Protein AF-A0A1J6JLK5-F1 (afdb_monomer)

Mean predicted aligned error: 9.76 Å

pLDDT: mean 77.15, std 13.41, range [39.16, 93.5]

Secondary structure (DSSP, 8-state):
--SSHHHHHHHHHHHTSHHHHHHHHHHHHHHHHHTT---TTSPPEEEEEEEEETTTTEEEEEEEEES-TTTTGGGSGGGG-EE-GGG-GGGGGG--SS-----EEHHHHHHHHHTHHHHHHHHHHHHHT--

Sequence (131 aa):
SRYNTGVELGNVLVGSDLLNHSWDAISKLQKDTLLVDQNQSLPFSAKYQVYDYPPTKGSIIAFVCSPNCAVNHLQEEEFRELVSSDAITSFDFLCTKSNSSVSLHKAAFTLFASLENELSLLKHQVHCLKL

Structure (mmCIF, N/CA/C/O backbone):
data_AF-A0A1J6JLK5-F1
#
_entry.id   AF-A0A1J6JLK5-F1
#
loop_
_atom_site.group_PDB
_atom_site.id
_atom_site.type_symbol
_atom_site.label_atom_id
_atom_site.label_alt_id
_atom_site.label_comp_id
_atom_site.label_asym_id
_atom_site.label_entity_id
_atom_site.label_seq_id
_atom_site.pdbx_PDB_ins_code
_atom_site.Cartn_x
_atom_site.Cartn_y
_atom_site.Cartn_z
_atom_site.occupancy
_atom_site.B_iso_or_equiv
_atom_site.auth_seq_id
_atom_site.auth_comp_id
_atom_site.auth_asym_id
_atom_site.auth_atom_id
_atom_site.pdbx_PDB_model_num
ATOM 1 N N . SER A 1 1 ? 32.480 7.418 6.916 1.00 50.62 1 SER A N 1
ATOM 2 C CA . SER A 1 1 ? 32.042 7.761 5.551 1.00 50.62 1 SER A CA 1
ATOM 3 C C . SER A 1 1 ? 30.576 7.363 5.401 1.00 50.62 1 SER A C 1
ATOM 5 O O . SER A 1 1 ? 30.303 6.174 5.416 1.00 50.62 1 SER A O 1
ATOM 7 N N . ARG A 1 2 ? 29.626 8.314 5.390 1.00 54.38 2 ARG A N 1
ATOM 8 C CA . ARG A 1 2 ? 28.172 8.062 5.199 1.00 54.38 2 ARG A CA 1
ATOM 9 C C . ARG A 1 2 ? 27.628 8.672 3.892 1.00 54.38 2 ARG A C 1
ATOM 11 O O . ARG A 1 2 ? 26.431 8.635 3.651 1.00 54.38 2 ARG A O 1
ATOM 18 N N . TYR A 1 3 ? 28.505 9.259 3.074 1.00 52.69 3 TYR A N 1
ATOM 19 C CA . TYR A 1 3 ? 28.114 10.094 1.934 1.00 52.69 3 TYR A CA 1
ATOM 20 C C . TYR A 1 3 ? 28.048 9.342 0.591 1.00 52.69 3 TYR A C 1
ATOM 22 O O . TYR A 1 3 ? 27.360 9.811 -0.305 1.00 52.69 3 TYR A O 1
ATOM 30 N N . ASN A 1 4 ? 28.666 8.158 0.456 1.00 60.19 4 ASN A N 1
ATOM 31 C CA . ASN A 1 4 ? 28.596 7.366 -0.788 1.00 60.19 4 ASN A CA 1
ATOM 32 C C . ASN A 1 4 ? 27.406 6.399 -0.851 1.00 60.19 4 ASN A C 1
ATOM 34 O O . ASN A 1 4 ? 26.888 6.132 -1.930 1.00 60.19 4 ASN A O 1
ATOM 38 N N . THR A 1 5 ? 26.913 5.928 0.295 1.00 72.50 5 THR A N 1
ATOM 39 C CA . THR A 1 5 ? 25.861 4.901 0.334 1.00 72.50 5 THR A CA 1
ATOM 40 C C . THR A 1 5 ? 24.519 5.412 -0.188 1.00 72.50 5 THR A C 1
ATOM 42 O O . THR A 1 5 ? 23.755 4.647 -0.760 1.00 72.50 5 THR A O 1
ATOM 45 N N . GLY A 1 6 ? 24.217 6.706 -0.020 1.00 76.00 6 GLY A N 1
ATOM 46 C CA . GLY A 1 6 ? 22.969 7.298 -0.515 1.00 76.00 6 GLY A CA 1
ATOM 47 C C . GLY A 1 6 ? 22.906 7.378 -2.043 1.00 76.00 6 GLY A C 1
ATOM 48 O O . GLY A 1 6 ? 21.879 7.052 -2.629 1.00 76.00 6 GLY A O 1
ATOM 49 N N . VAL A 1 7 ? 24.014 7.757 -2.688 1.00 77.69 7 VAL A N 1
ATOM 50 C CA . VAL A 1 7 ? 24.113 7.831 -4.156 1.00 77.69 7 VAL A CA 1
ATOM 51 C C . VAL A 1 7 ? 24.095 6.431 -4.767 1.00 77.69 7 VAL A C 1
ATOM 53 O O . VAL A 1 7 ? 23.388 6.194 -5.740 1.00 77.69 7 VAL A O 1
ATOM 56 N N . GLU A 1 8 ? 24.813 5.484 -4.163 1.00 77.25 8 GLU A N 1
ATOM 57 C CA . GLU A 1 8 ? 24.815 4.082 -4.592 1.00 77.25 8 GLU A CA 1
ATOM 58 C C . GLU A 1 8 ? 23.413 3.455 -4.487 1.00 77.25 8 GLU A C 1
ATOM 60 O O . GLU A 1 8 ? 22.933 2.873 -5.458 1.00 77.25 8 GLU A O 1
ATOM 65 N N . LEU A 1 9 ? 22.707 3.643 -3.364 1.00 78.81 9 LEU A N 1
ATOM 66 C CA . LEU A 1 9 ? 21.325 3.168 -3.195 1.00 78.81 9 LEU A CA 1
ATOM 67 C C . LEU A 1 9 ? 20.344 3.863 -4.150 1.00 78.81 9 LEU A C 1
ATOM 69 O O . LEU A 1 9 ? 19.463 3.207 -4.707 1.00 78.81 9 LEU A O 1
ATOM 73 N N . GLY A 1 10 ? 20.506 5.169 -4.375 1.00 75.31 10 GLY A N 1
ATOM 74 C CA . GLY A 1 10 ? 19.701 5.921 -5.338 1.00 75.31 10 GLY A CA 1
ATOM 75 C C . GLY A 1 10 ? 19.862 5.386 -6.761 1.00 75.31 10 GLY A C 1
ATOM 76 O O . GLY A 1 10 ? 18.870 5.140 -7.445 1.00 75.31 10 GLY A O 1
ATOM 77 N N . ASN A 1 11 ? 21.100 5.114 -7.177 1.00 76.56 11 ASN A N 1
ATOM 78 C CA . ASN A 1 11 ? 21.396 4.547 -8.492 1.00 76.56 11 ASN A CA 1
ATOM 79 C C . ASN A 1 11 ? 20.820 3.134 -8.662 1.00 76.56 11 ASN A C 1
ATOM 81 O O . ASN A 1 11 ? 20.335 2.806 -9.741 1.00 76.56 11 ASN A O 1
ATOM 85 N N . VAL A 1 12 ? 20.815 2.313 -7.605 1.00 76.38 12 VAL A N 1
ATOM 86 C CA . VAL A 1 12 ? 20.172 0.987 -7.625 1.00 76.38 12 VAL A CA 1
ATOM 87 C C . VAL A 1 12 ? 18.656 1.107 -7.800 1.00 76.38 12 VAL A C 1
ATOM 89 O O . VAL A 1 12 ? 18.076 0.387 -8.611 1.00 76.38 12 VAL A O 1
ATOM 92 N N . LEU A 1 13 ? 18.006 2.031 -7.086 1.00 74.88 13 LEU A N 1
ATOM 93 C CA . LEU A 1 13 ? 16.560 2.250 -7.196 1.00 74.88 13 LEU A CA 1
ATOM 94 C C . LEU A 1 13 ? 16.162 2.742 -8.592 1.00 74.88 13 LEU A C 1
ATOM 96 O O . LEU A 1 13 ? 15.237 2.188 -9.187 1.00 74.88 13 LEU A O 1
ATOM 100 N N . VAL A 1 14 ? 16.890 3.722 -9.136 1.00 74.69 14 VAL A N 1
ATOM 101 C CA . VAL A 1 14 ? 16.656 4.253 -10.489 1.00 74.69 14 VAL A CA 1
ATOM 102 C C . VAL A 1 14 ? 16.937 3.192 -11.555 1.00 74.69 14 VAL A C 1
ATOM 104 O O . VAL A 1 14 ? 16.140 3.027 -12.471 1.00 74.69 14 VAL A O 1
ATOM 107 N N . GLY A 1 15 ? 18.017 2.421 -11.410 1.00 71.00 15 GLY A N 1
ATOM 108 C CA . GLY A 1 15 ? 18.386 1.361 -12.352 1.00 71.00 15 GLY A CA 1
ATOM 109 C C . GLY A 1 15 ? 17.497 0.113 -12.305 1.00 71.00 15 GLY A C 1
ATOM 110 O O . GLY A 1 15 ? 17.641 -0.764 -13.151 1.00 71.00 15 GLY A O 1
ATOM 111 N N . SER A 1 16 ? 16.593 0.003 -11.325 1.00 73.19 16 SER A N 1
ATOM 112 C CA . SER A 1 16 ? 15.703 -1.155 -11.173 1.00 73.19 16 SER A CA 1
ATOM 113 C C . SER A 1 16 ? 14.383 -1.044 -11.939 1.00 73.19 16 SER A C 1
ATOM 115 O O . SER A 1 16 ? 13.641 -2.021 -11.960 1.00 73.19 16 SER A O 1
ATOM 117 N N . ASP A 1 17 ? 14.074 0.123 -12.515 1.00 83.31 17 ASP A N 1
ATOM 118 C CA . ASP A 1 17 ? 12.769 0.510 -13.079 1.00 83.31 17 ASP A CA 1
ATOM 119 C C . ASP A 1 17 ? 11.576 0.439 -12.107 1.00 83.31 17 ASP A C 1
ATOM 121 O O . ASP A 1 17 ? 10.449 0.761 -12.493 1.00 83.31 17 ASP A O 1
ATOM 125 N N . LEU A 1 18 ? 11.788 0.076 -10.836 1.00 85.94 18 LEU A N 1
ATOM 126 C CA . LEU A 1 18 ? 10.718 -0.072 -9.847 1.00 85.94 18 LEU A CA 1
ATOM 127 C C . LEU A 1 18 ? 9.943 1.233 -9.649 1.00 85.94 18 LEU A C 1
ATOM 129 O O . LEU A 1 18 ? 8.718 1.207 -9.543 1.00 85.94 18 LEU A O 1
ATOM 133 N N . LEU A 1 19 ? 10.644 2.370 -9.628 1.00 88.25 19 LEU A N 1
ATOM 134 C CA . LEU A 1 19 ? 10.023 3.688 -9.486 1.00 88.25 19 LEU A CA 1
ATOM 135 C C . LEU A 1 19 ? 9.100 4.006 -10.666 1.00 88.25 19 LEU A C 1
ATOM 137 O O . LEU A 1 19 ? 7.974 4.441 -10.442 1.00 88.25 19 LEU A O 1
ATOM 141 N N . ASN A 1 20 ? 9.543 3.722 -11.895 1.00 88.88 20 ASN A N 1
ATOM 142 C CA . ASN A 1 20 ? 8.753 3.946 -13.108 1.00 88.88 20 ASN A CA 1
ATOM 143 C C . ASN A 1 20 ? 7.480 3.091 -13.093 1.00 88.88 20 ASN A C 1
ATOM 145 O O . ASN A 1 20 ? 6.382 3.622 -13.210 1.00 88.88 20 ASN A O 1
ATOM 149 N N . HIS A 1 21 ? 7.608 1.787 -12.826 1.00 90.06 21 HIS A N 1
ATOM 150 C CA . HIS A 1 21 ? 6.454 0.884 -12.768 1.00 90.06 21 HIS A CA 1
ATOM 151 C C . HIS A 1 21 ? 5.492 1.237 -11.626 1.00 90.06 21 HIS A C 1
ATOM 153 O O . HIS A 1 21 ? 4.275 1.160 -11.792 1.00 90.06 21 HIS A O 1
ATOM 159 N N . SER A 1 22 ? 6.023 1.643 -10.467 1.00 91.19 22 SER A N 1
ATOM 160 C CA . SER A 1 22 ? 5.199 2.073 -9.330 1.00 91.19 22 SER A CA 1
ATOM 161 C C . SER A 1 22 ? 4.418 3.338 -9.674 1.00 91.19 22 SER A C 1
ATOM 163 O O . SER A 1 22 ? 3.225 3.428 -9.389 1.00 91.19 22 SER A O 1
ATOM 165 N N . TRP A 1 23 ? 5.072 4.300 -10.327 1.00 91.75 23 TRP A N 1
ATOM 166 C CA . TRP A 1 23 ? 4.435 5.542 -10.748 1.00 91.75 23 TRP A CA 1
ATOM 167 C C . TRP A 1 23 ? 3.386 5.324 -11.842 1.00 91.75 23 TRP A C 1
ATOM 169 O O . TRP A 1 23 ? 2.312 5.924 -11.782 1.00 91.75 23 TRP A O 1
ATOM 179 N N . ASP A 1 24 ? 3.645 4.431 -12.797 1.00 92.69 24 ASP A N 1
ATOM 180 C CA . ASP A 1 24 ? 2.684 4.057 -13.836 1.00 92.69 24 ASP A CA 1
ATOM 181 C C . ASP A 1 24 ? 1.436 3.389 -13.241 1.00 92.69 24 ASP A C 1
ATOM 183 O O . ASP A 1 24 ? 0.312 3.740 -13.610 1.00 92.69 24 ASP A O 1
ATOM 187 N N . ALA A 1 25 ? 1.614 2.481 -12.273 1.00 93.50 25 ALA A N 1
ATOM 188 C CA . ALA A 1 25 ? 0.519 1.830 -11.553 1.00 93.50 25 ALA A CA 1
ATOM 189 C C . ALA A 1 25 ? -0.358 2.842 -10.794 1.00 93.50 25 ALA A C 1
ATOM 191 O O . ALA A 1 25 ? -1.587 2.811 -10.910 1.00 93.50 25 ALA A O 1
ATOM 192 N N . ILE A 1 26 ? 0.265 3.781 -10.070 1.00 92.12 26 ILE A N 1
ATOM 193 C CA . ILE A 1 26 ? -0.439 4.875 -9.381 1.00 92.12 26 ILE A CA 1
ATOM 194 C C . ILE A 1 26 ? -1.178 5.752 -10.396 1.00 92.12 26 ILE A C 1
ATOM 196 O O . ILE A 1 26 ? -2.369 6.007 -10.236 1.00 92.12 26 ILE A O 1
ATOM 200 N N . SER A 1 27 ? -0.499 6.172 -11.466 1.00 90.88 27 SER A N 1
ATOM 201 C CA . SER A 1 27 ? -1.058 7.058 -12.494 1.00 90.88 27 SER A CA 1
ATOM 202 C C . SER A 1 27 ? -2.258 6.435 -13.204 1.00 90.88 27 SER A C 1
ATOM 204 O O . SER A 1 27 ? -3.224 7.132 -13.520 1.00 90.88 27 SER A O 1
ATOM 206 N N . LYS A 1 28 ? -2.215 5.124 -13.462 1.00 91.88 28 LYS A N 1
ATOM 207 C CA . LYS A 1 28 ? -3.324 4.375 -14.056 1.00 91.88 28 LYS A CA 1
ATOM 208 C C . LYS A 1 28 ? -4.517 4.301 -13.102 1.00 91.88 28 LYS A C 1
ATOM 210 O O . LYS A 1 28 ? -5.602 4.741 -13.474 1.00 91.88 28 LYS A O 1
ATOM 215 N N . LEU A 1 29 ? -4.296 3.863 -11.859 1.00 90.81 29 LEU A N 1
ATOM 216 C CA . LEU A 1 29 ? -5.349 3.787 -10.840 1.00 90.81 29 LEU A CA 1
ATOM 217 C C . LEU A 1 29 ? -5.981 5.160 -10.559 1.00 90.81 29 LEU A C 1
ATOM 219 O O . LEU A 1 29 ? -7.190 5.274 -10.351 1.00 90.81 29 LEU A O 1
ATOM 223 N N . GLN A 1 30 ? -5.170 6.219 -10.576 1.00 87.25 30 GLN A N 1
ATOM 224 C CA . GLN A 1 30 ? -5.636 7.580 -10.354 1.00 87.25 30 GLN A CA 1
ATOM 225 C C . GLN A 1 30 ? -6.528 8.067 -11.495 1.00 87.25 30 GLN A C 1
ATOM 227 O O . GLN A 1 30 ? -7.577 8.642 -11.221 1.00 87.25 30 GLN A O 1
ATOM 232 N N . LYS A 1 31 ? -6.165 7.816 -12.760 1.00 85.06 31 LYS A N 1
ATOM 233 C CA . LYS A 1 31 ? -7.023 8.146 -13.911 1.00 85.06 31 LYS A CA 1
ATOM 234 C C . LYS A 1 31 ? -8.371 7.436 -13.812 1.00 85.06 31 LYS A C 1
ATOM 236 O O . LYS A 1 31 ? -9.400 8.092 -13.929 1.00 85.06 31 LYS A O 1
ATOM 241 N N . ASP A 1 32 ? -8.365 6.142 -13.509 1.00 79.94 32 ASP A N 1
ATOM 242 C CA . ASP A 1 32 ? -9.593 5.349 -13.379 1.00 79.94 32 ASP A CA 1
ATOM 243 C C . ASP A 1 32 ? -10.479 5.841 -12.220 1.00 79.94 32 ASP A C 1
ATOM 245 O O . ASP A 1 32 ? -11.705 5.838 -12.313 1.00 79.94 32 ASP A O 1
ATOM 249 N N . THR A 1 33 ? -9.866 6.329 -11.138 1.00 74.62 33 THR A N 1
ATOM 250 C CA . THR A 1 33 ? -10.580 6.871 -9.972 1.00 74.62 33 THR A CA 1
ATOM 251 C C . THR A 1 33 ? -11.134 8.278 -10.230 1.00 74.62 33 THR A C 1
ATOM 253 O O . THR A 1 33 ? -12.289 8.548 -9.906 1.00 74.62 33 THR A O 1
ATOM 256 N N . LEU A 1 34 ? -10.355 9.161 -10.867 1.00 67.31 34 LEU A N 1
ATOM 257 C CA . LEU A 1 34 ? -10.752 10.543 -11.172 1.00 67.31 34 LEU A CA 1
ATOM 258 C C . LEU A 1 34 ? -11.831 10.642 -12.259 1.00 67.31 34 LEU A C 1
ATOM 260 O O . LEU A 1 34 ? -12.594 11.604 -12.268 1.00 67.31 34 LEU A O 1
ATOM 264 N N . LEU A 1 35 ? -11.92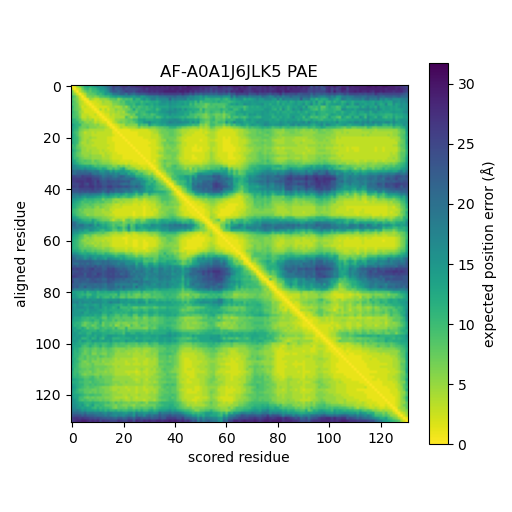8 9.659 -13.160 1.00 59.81 35 LEU A N 1
ATOM 265 C CA . LEU A 1 35 ? -13.016 9.594 -14.143 1.00 59.81 35 LEU A CA 1
ATOM 266 C C . LEU A 1 35 ? -14.391 9.351 -13.492 1.00 59.81 35 LEU A C 1
ATOM 268 O O . LEU A 1 35 ? -15.410 9.678 -14.099 1.00 59.81 35 LEU A O 1
ATOM 272 N N . VAL A 1 36 ? -14.423 8.807 -12.271 1.00 55.62 36 VAL A N 1
ATOM 273 C CA . VAL A 1 36 ? -15.651 8.468 -11.533 1.00 55.62 36 VAL A CA 1
ATOM 274 C C . VAL A 1 36 ? -16.052 9.573 -10.540 1.00 55.62 36 VAL A C 1
ATOM 276 O O . VAL A 1 36 ? -17.242 9.832 -10.373 1.00 55.62 36 VAL A O 1
ATOM 279 N N . ASP A 1 37 ? -15.085 10.282 -9.945 1.00 55.12 37 ASP A N 1
ATOM 280 C CA . ASP A 1 37 ? -15.310 11.262 -8.866 1.00 55.12 37 ASP A CA 1
ATOM 281 C C . ASP A 1 37 ? -15.281 12.730 -9.334 1.00 55.12 37 ASP A C 1
ATOM 283 O O . ASP A 1 37 ? -14.470 13.541 -8.888 1.00 55.12 37 ASP A O 1
ATOM 287 N N . GLN A 1 38 ? -16.221 13.125 -10.199 1.00 53.50 38 GLN A N 1
ATOM 288 C CA . GLN A 1 38 ? -16.453 14.554 -10.492 1.00 53.50 38 GLN A CA 1
ATOM 289 C C . GLN A 1 38 ? -17.224 15.292 -9.377 1.00 53.50 38 GLN A C 1
ATOM 291 O O . GLN A 1 38 ? -17.420 16.503 -9.457 1.00 53.50 38 GLN A O 1
ATOM 296 N N . ASN A 1 39 ? -17.641 14.591 -8.317 1.00 53.12 39 ASN A N 1
ATOM 297 C CA . ASN A 1 39 ? -18.412 15.162 -7.216 1.00 53.12 39 ASN A CA 1
ATOM 298 C C . ASN A 1 39 ? -17.536 15.337 -5.967 1.00 53.12 39 ASN A C 1
ATOM 300 O O . ASN A 1 39 ? -17.317 14.394 -5.215 1.00 53.12 39 ASN A O 1
ATOM 304 N N . GLN A 1 40 ? -17.111 16.576 -5.696 1.00 54.50 40 GLN A N 1
ATOM 305 C CA . GLN A 1 40 ? -16.342 16.978 -4.499 1.00 54.50 40 GLN A CA 1
ATOM 306 C C . GLN A 1 40 ? -17.080 16.768 -3.157 1.00 54.50 40 GLN A C 1
ATOM 308 O O . GLN A 1 40 ? -16.529 17.064 -2.105 1.00 54.50 40 GLN A O 1
ATOM 313 N N . SER A 1 41 ? -18.321 16.271 -3.181 1.00 55.09 41 SER A N 1
ATOM 314 C CA . SER A 1 41 ? -19.154 16.019 -1.996 1.00 55.09 41 SER A CA 1
ATOM 315 C C . SER A 1 41 ? -19.086 14.569 -1.492 1.00 55.09 41 SER A C 1
ATOM 317 O O . SER A 1 41 ? -19.814 14.218 -0.562 1.00 55.09 41 SER A O 1
ATOM 319 N N . LEU A 1 42 ? -18.293 13.703 -2.128 1.00 59.38 42 LEU A N 1
ATOM 320 C CA . LEU A 1 42 ? -18.187 12.303 -1.723 1.00 59.38 42 LEU A CA 1
ATOM 321 C C . LEU A 1 42 ? -17.288 12.142 -0.486 1.00 59.38 42 LEU A C 1
ATOM 323 O O . LEU A 1 42 ? -16.309 12.877 -0.336 1.00 59.38 42 LEU A O 1
ATOM 327 N N . PRO A 1 43 ? -17.615 11.190 0.408 1.00 65.69 43 PRO A N 1
ATOM 328 C CA . PRO A 1 43 ? -16.805 10.914 1.584 1.00 65.69 43 PRO A CA 1
ATOM 329 C C . PRO A 1 43 ? -15.413 10.416 1.185 1.00 65.69 43 PRO A C 1
ATOM 331 O O . PRO A 1 43 ? -15.233 9.771 0.150 1.00 65.69 43 PRO A O 1
ATOM 334 N N . PHE A 1 44 ? -14.439 10.695 2.049 1.00 73.62 44 PHE A N 1
ATOM 335 C CA . PHE A 1 44 ? -13.059 10.271 1.864 1.00 73.62 44 PHE A CA 1
ATOM 336 C C . PHE A 1 44 ? -12.979 8.746 1.706 1.00 73.62 44 PHE A C 1
ATOM 338 O O . PHE A 1 44 ? -13.459 7.993 2.554 1.00 73.62 44 PHE A O 1
ATOM 345 N N . SER A 1 45 ? -12.394 8.288 0.605 1.00 78.44 45 SER A N 1
ATOM 346 C CA . SER A 1 45 ? -12.305 6.875 0.248 1.00 78.44 45 SER A CA 1
ATOM 347 C C . SER A 1 45 ? -10.931 6.539 -0.314 1.00 78.44 45 SER A C 1
ATOM 349 O O . SER A 1 45 ? -10.189 7.412 -0.767 1.00 78.44 45 SER A O 1
ATOM 351 N N . ALA A 1 46 ? -10.580 5.259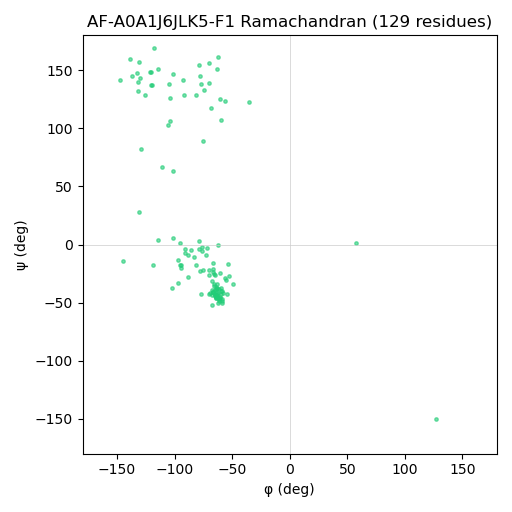 -0.278 1.00 84.19 46 ALA A N 1
ATOM 352 C CA . ALA A 1 46 ? -9.367 4.750 -0.889 1.00 84.19 46 ALA A CA 1
ATOM 353 C C . ALA A 1 46 ? -9.701 3.543 -1.762 1.00 84.19 46 ALA A C 1
ATOM 355 O O . ALA A 1 46 ? -10.572 2.739 -1.438 1.00 84.19 46 ALA A O 1
ATOM 356 N N . LYS A 1 47 ? -9.002 3.437 -2.888 1.00 88.25 47 LYS A N 1
ATOM 357 C CA . LYS A 1 47 ? -9.037 2.289 -3.789 1.00 88.25 47 LYS A CA 1
ATOM 358 C C . LYS A 1 47 ? -7.638 1.725 -3.902 1.00 88.25 47 LYS A C 1
ATOM 360 O O . LYS A 1 47 ? -6.659 2.473 -3.853 1.00 88.25 47 LYS A O 1
ATOM 365 N N . TYR A 1 48 ? -7.551 0.419 -4.101 1.00 91.38 48 TYR A N 1
ATOM 366 C CA . TYR A 1 48 ? -6.293 -0.235 -4.408 1.00 91.38 48 TYR A CA 1
ATOM 367 C C . TYR A 1 48 ? -6.430 -1.148 -5.614 1.00 91.38 48 TYR A C 1
ATOM 369 O O . TYR A 1 48 ? -7.520 -1.611 -5.950 1.00 91.38 48 TYR A O 1
ATOM 377 N N . GLN A 1 49 ? -5.302 -1.408 -6.263 1.00 92.38 49 GLN A N 1
ATOM 378 C CA . GLN A 1 49 ? -5.220 -2.379 -7.340 1.00 92.38 49 GLN A CA 1
ATOM 379 C C . GLN A 1 49 ? -3.851 -3.052 -7.345 1.00 92.38 49 GLN A C 1
ATOM 381 O O . GLN A 1 49 ? -2.825 -2.417 -7.093 1.00 92.38 49 GLN A O 1
ATOM 386 N N . VAL A 1 50 ? -3.859 -4.352 -7.639 1.00 91.31 50 VAL A N 1
ATOM 387 C CA . VAL A 1 50 ? -2.655 -5.163 -7.807 1.00 91.31 50 VAL A CA 1
ATOM 388 C C . VAL A 1 50 ? -2.266 -5.159 -9.282 1.00 91.31 50 VAL A C 1
ATOM 390 O O . VAL A 1 50 ? -3.092 -5.427 -10.154 1.00 91.31 50 VAL A O 1
ATOM 393 N N . TYR A 1 51 ? -1.008 -4.840 -9.546 1.00 89.94 51 TYR A N 1
ATOM 394 C CA . TYR A 1 51 ? -0.394 -4.817 -10.862 1.00 89.94 51 TYR A CA 1
ATOM 395 C C . TYR A 1 51 ? 0.762 -5.801 -10.884 1.00 89.94 51 TYR A C 1
ATOM 397 O O . TYR A 1 51 ? 1.577 -5.830 -9.959 1.00 89.94 51 TYR A O 1
ATOM 405 N N . ASP A 1 52 ? 0.875 -6.566 -11.960 1.00 85.56 52 ASP A N 1
ATOM 406 C CA . ASP A 1 52 ? 2.058 -7.384 -12.178 1.00 85.56 52 ASP A CA 1
ATOM 407 C C . ASP A 1 52 ? 3.252 -6.459 -12.452 1.00 85.56 52 ASP A C 1
ATOM 409 O O . ASP A 1 52 ? 3.274 -5.694 -13.418 1.00 85.56 52 ASP A O 1
ATOM 413 N N . TYR A 1 53 ? 4.250 -6.508 -11.573 1.00 80.38 53 TYR A N 1
ATOM 414 C CA . TYR A 1 53 ? 5.610 -6.076 -11.893 1.00 80.38 53 TYR A CA 1
ATOM 415 C C . TYR A 1 53 ? 6.241 -7.232 -12.693 1.00 80.38 53 TYR A C 1
ATOM 417 O O . TYR A 1 53 ? 5.726 -8.340 -12.536 1.00 80.38 53 TYR A O 1
ATOM 425 N N . PRO A 1 54 ? 7.254 -7.044 -13.581 1.00 77.44 54 PRO A N 1
ATOM 426 C CA . PRO A 1 54 ? 7.693 -8.072 -14.535 1.00 77.44 54 PRO A CA 1
ATOM 427 C C . PRO A 1 54 ? 7.580 -9.467 -13.920 1.00 77.44 54 PRO A C 1
ATOM 429 O O . PRO A 1 54 ? 8.144 -9.615 -12.841 1.00 77.44 54 PRO A O 1
ATOM 432 N N . PRO A 1 55 ? 6.831 -10.434 -14.497 1.00 61.84 55 PRO A N 1
ATOM 433 C CA . PRO A 1 55 ? 6.229 -11.555 -13.745 1.00 61.84 55 PRO A CA 1
ATOM 434 C C . PRO A 1 55 ? 7.191 -12.388 -12.883 1.00 61.84 55 PRO A C 1
ATOM 436 O O . PRO A 1 55 ? 6.783 -13.129 -11.999 1.00 61.84 55 PRO A O 1
ATOM 439 N N . THR A 1 56 ? 8.488 -12.260 -13.143 1.00 64.75 56 THR A N 1
ATOM 440 C CA . THR A 1 56 ? 9.608 -12.866 -12.425 1.00 64.75 56 THR A CA 1
ATOM 441 C C . THR A 1 56 ? 10.102 -12.074 -11.204 1.00 64.75 56 THR A C 1
ATOM 443 O O . THR A 1 56 ? 11.005 -12.536 -10.512 1.00 64.75 56 THR A O 1
ATOM 446 N N . LYS A 1 57 ? 9.569 -10.875 -10.945 1.00 75.62 57 LYS A N 1
ATOM 447 C CA . LYS A 1 57 ? 10.030 -9.914 -9.929 1.00 75.62 57 LYS A CA 1
ATOM 448 C C . LYS A 1 57 ? 8.981 -9.588 -8.857 1.00 75.62 57 LYS A C 1
ATOM 450 O O . LYS A 1 57 ? 9.370 -9.074 -7.811 1.00 75.62 57 LYS A O 1
ATOM 455 N N . GLY A 1 58 ? 7.693 -9.866 -9.086 1.00 84.50 58 GLY A N 1
ATOM 456 C CA . GLY A 1 58 ? 6.630 -9.739 -8.078 1.00 84.50 58 GLY A CA 1
ATOM 457 C C . GLY A 1 58 ? 5.437 -8.888 -8.522 1.00 84.50 58 GLY A C 1
ATOM 458 O O . GLY A 1 58 ? 5.127 -8.807 -9.706 1.00 84.50 58 GLY A O 1
ATOM 459 N N . SER A 1 59 ? 4.773 -8.234 -7.569 1.00 89.00 59 SER A N 1
ATOM 460 C CA . SER A 1 59 ? 3.574 -7.422 -7.819 1.00 89.00 59 SER A CA 1
ATOM 461 C C . SER A 1 59 ? 3.671 -6.062 -7.127 1.00 89.00 59 SER A C 1
ATOM 463 O O . SER A 1 59 ? 4.252 -5.943 -6.048 1.00 89.00 59 SER A O 1
ATOM 465 N N . ILE A 1 60 ? 3.073 -5.039 -7.734 1.00 91.38 60 ILE A N 1
ATOM 466 C CA . ILE A 1 60 ? 2.896 -3.698 -7.169 1.00 91.38 60 ILE A CA 1
ATOM 467 C C . ILE A 1 60 ? 1.444 -3.554 -6.718 1.00 91.38 60 ILE A C 1
ATOM 469 O O . ILE A 1 60 ? 0.524 -3.743 -7.506 1.00 91.38 60 ILE A O 1
ATOM 473 N N . ILE A 1 61 ? 1.232 -3.178 -5.460 1.00 93.31 61 ILE A N 1
ATOM 474 C CA . ILE A 1 61 ? -0.091 -2.834 -4.934 1.00 93.31 61 ILE A CA 1
ATOM 475 C C . ILE A 1 61 ? -0.148 -1.311 -4.832 1.00 93.31 61 ILE A C 1
ATOM 477 O O . ILE A 1 61 ? 0.501 -0.723 -3.968 1.00 93.31 61 ILE A O 1
ATOM 481 N N . ALA A 1 62 ? -0.886 -0.671 -5.736 1.00 93.38 62 ALA A N 1
ATOM 482 C CA . ALA A 1 62 ? -1.054 0.778 -5.737 1.00 93.38 62 ALA A CA 1
ATOM 483 C C . ALA A 1 62 ? -2.308 1.165 -4.952 1.00 93.38 62 ALA A C 1
ATOM 485 O O . ALA A 1 62 ? -3.333 0.499 -5.075 1.00 93.38 62 ALA A O 1
ATOM 486 N N . PHE A 1 63 ? -2.228 2.261 -4.198 1.00 91.19 63 PHE A N 1
ATOM 487 C CA . PHE A 1 63 ? -3.342 2.857 -3.463 1.00 91.19 63 PHE A CA 1
ATOM 488 C C . PHE A 1 63 ? -3.568 4.288 -3.951 1.00 91.19 63 PHE A C 1
ATOM 490 O O . PHE A 1 63 ? -2.608 5.037 -4.135 1.00 91.19 63 PHE A O 1
ATOM 497 N N 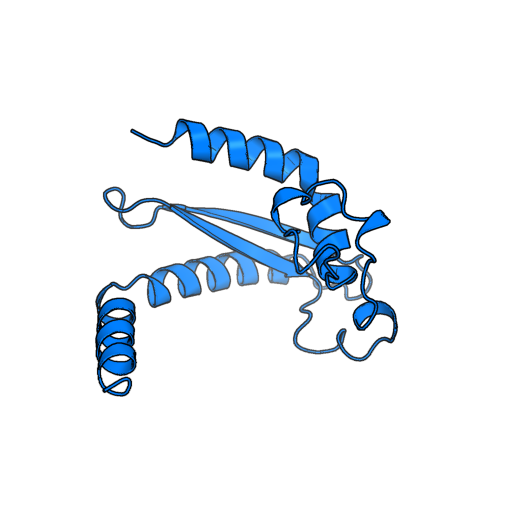. VAL A 1 64 ? -4.828 4.677 -4.137 1.00 88.50 64 VAL A N 1
ATOM 498 C CA . VAL A 1 64 ? -5.234 6.052 -4.458 1.00 88.50 64 VAL A CA 1
ATOM 499 C C . VAL A 1 64 ? -6.382 6.451 -3.543 1.00 88.50 64 VAL A C 1
ATOM 501 O O . VAL A 1 64 ? -7.353 5.709 -3.404 1.00 88.50 64 VAL A O 1
ATOM 504 N N . CYS A 1 65 ? -6.276 7.636 -2.948 1.00 82.12 65 CYS A N 1
ATOM 505 C CA . CYS A 1 65 ? -7.321 8.222 -2.115 1.00 82.12 65 CYS A CA 1
ATOM 506 C C . CYS A 1 65 ? -8.106 9.285 -2.894 1.00 82.12 65 CYS A C 1
ATOM 508 O O . CYS A 1 65 ? -7.540 9.997 -3.728 1.00 82.12 65 CYS A O 1
ATOM 510 N N . SER A 1 66 ? -9.396 9.406 -2.592 1.00 75.81 66 SER A N 1
ATOM 511 C CA . SER A 1 66 ? -10.306 10.410 -3.143 1.00 75.81 66 SER A CA 1
ATOM 512 C C . SER A 1 66 ? -11.113 11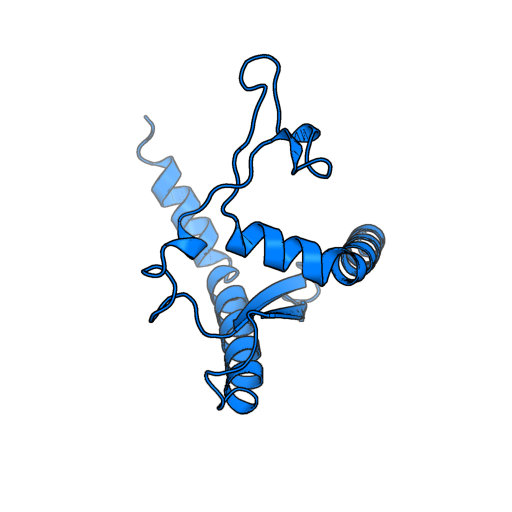.077 -2.021 1.00 75.81 66 SER A C 1
ATOM 514 O O . SER A 1 66 ? -11.550 10.369 -1.114 1.00 75.81 66 SER A O 1
ATOM 516 N N . PRO A 1 67 ? -11.353 12.400 -2.065 1.00 69.25 67 PRO A N 1
ATOM 517 C CA . PRO A 1 67 ? -10.746 13.374 -2.976 1.00 69.25 67 PRO A CA 1
ATOM 518 C C . PRO A 1 67 ? -9.223 13.489 -2.803 1.00 69.25 67 PRO A C 1
ATOM 520 O O . PRO A 1 67 ? -8.655 13.084 -1.789 1.00 69.25 67 PRO A O 1
ATOM 523 N N . ASN A 1 68 ? -8.542 14.036 -3.817 1.00 65.12 68 ASN A N 1
ATOM 524 C CA . ASN A 1 68 ? -7.085 14.173 -3.813 1.00 65.12 68 ASN A CA 1
ATOM 525 C C . ASN A 1 68 ? -6.619 15.044 -2.628 1.00 65.12 68 ASN A C 1
ATOM 527 O O . ASN A 1 68 ? -6.764 16.269 -2.634 1.00 65.12 68 ASN A O 1
ATOM 531 N N . CYS A 1 69 ? -6.016 14.402 -1.624 1.00 58.06 69 CYS A N 1
ATOM 532 C CA . CYS A 1 69 ? -5.571 15.029 -0.377 1.00 58.06 69 CYS A CA 1
ATOM 533 C C . CYS A 1 69 ? -4.526 16.126 -0.594 1.00 58.06 69 CYS A C 1
ATOM 535 O O . CYS A 1 69 ? -4.377 17.001 0.254 1.00 58.06 69 CYS A O 1
ATOM 537 N N . ALA A 1 70 ? -3.791 16.070 -1.709 1.00 57.41 70 ALA A N 1
ATOM 538 C CA . ALA A 1 70 ? -2.671 16.963 -1.977 1.00 57.41 70 ALA A CA 1
ATOM 539 C C . ALA A 1 70 ? -3.098 18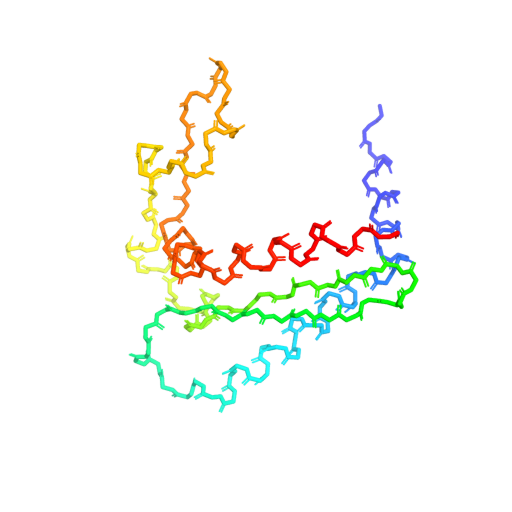.410 -2.258 1.00 57.41 70 ALA A C 1
ATOM 541 O O . ALA A 1 70 ? -2.273 19.309 -2.124 1.00 57.41 70 ALA A O 1
ATOM 542 N N . VAL A 1 71 ? -4.352 18.642 -2.673 1.00 53.09 71 VAL A N 1
ATOM 543 C CA . VAL A 1 71 ? -4.740 19.942 -3.241 1.00 53.09 71 VAL A CA 1
ATOM 544 C C . VAL A 1 71 ? -5.508 20.822 -2.253 1.00 53.09 71 VAL A C 1
ATOM 546 O O . VAL A 1 71 ? -5.239 22.015 -2.245 1.00 53.09 71 VAL A O 1
ATOM 549 N N . ASN A 1 72 ? -6.388 20.292 -1.386 1.00 48.34 72 ASN A N 1
ATOM 550 C CA . ASN A 1 72 ? -7.239 21.154 -0.537 1.00 48.34 72 ASN A CA 1
ATOM 551 C C . ASN A 1 72 ? -7.560 20.652 0.892 1.00 48.34 72 ASN A C 1
ATOM 553 O O . ASN A 1 72 ? -7.990 21.459 1.709 1.00 48.34 72 ASN A O 1
ATOM 557 N N . HIS A 1 73 ? -7.333 19.379 1.244 1.00 51.22 73 HIS A N 1
ATOM 558 C CA . HIS A 1 73 ? -7.888 18.805 2.491 1.00 51.22 73 HIS A CA 1
ATOM 559 C C . HIS A 1 73 ? -6.948 18.823 3.710 1.00 51.22 73 HIS A C 1
ATOM 561 O O . HIS A 1 73 ? -7.405 18.760 4.842 1.00 51.22 73 HIS A O 1
ATOM 567 N N . LEU A 1 74 ? -5.634 19.003 3.526 1.00 51.59 74 LEU A N 1
ATOM 568 C CA . LEU A 1 74 ? -4.669 19.087 4.643 1.00 51.59 74 LEU A CA 1
ATOM 569 C C . LEU A 1 74 ? -4.762 20.394 5.466 1.00 51.59 74 LEU A C 1
ATOM 571 O O . LEU A 1 74 ? -4.007 20.581 6.426 1.00 51.59 74 LEU A O 1
ATOM 575 N N . GLN A 1 75 ? -5.636 21.326 5.069 1.00 49.50 75 GLN A N 1
ATOM 576 C CA . GLN A 1 75 ? -5.883 22.582 5.786 1.00 49.50 75 GLN A CA 1
ATOM 577 C C . GLN A 1 75 ? -7.105 22.521 6.712 1.00 49.50 75 GLN A C 1
ATOM 579 O O . GLN A 1 75 ? -7.242 23.402 7.557 1.00 49.50 75 GLN A O 1
ATOM 584 N N . GLU A 1 76 ? -7.959 21.500 6.602 1.00 56.94 76 GLU A N 1
ATOM 585 C CA . GLU A 1 76 ? -9.045 21.289 7.560 1.00 56.94 76 GLU A CA 1
ATOM 586 C C . GLU A 1 76 ? -8.468 20.743 8.876 1.00 56.94 76 GLU A C 1
ATOM 588 O O . GLU A 1 76 ? -7.645 19.825 8.874 1.00 56.94 76 GLU A O 1
ATOM 593 N N . GLU A 1 77 ? -8.881 21.323 10.008 1.00 57.56 77 GLU A N 1
ATOM 594 C CA . GLU A 1 77 ? -8.436 20.960 11.369 1.00 57.56 77 GLU A CA 1
ATOM 595 C C . GLU A 1 77 ? -8.512 19.440 11.630 1.00 57.56 77 GLU A C 1
ATOM 597 O O . GLU A 1 77 ? -7.637 18.867 12.278 1.00 57.56 77 GLU A O 1
ATOM 602 N N . GLU A 1 78 ? -9.501 18.767 11.034 1.00 57.09 78 GLU A N 1
ATOM 603 C CA . GLU A 1 78 ? -9.737 17.323 11.149 1.00 57.09 78 GLU A CA 1
ATOM 604 C C . GLU A 1 78 ? -8.603 16.464 10.548 1.00 57.09 78 GLU A C 1
ATOM 606 O O . GLU A 1 78 ? -8.342 15.353 11.013 1.00 57.09 78 GLU A O 1
ATOM 611 N N . PHE A 1 79 ? -7.849 16.989 9.571 1.00 59.81 79 PHE A N 1
ATOM 612 C CA . PHE A 1 79 ? -6.691 16.302 8.992 1.00 59.81 79 PHE A CA 1
ATOM 613 C C . PHE A 1 79 ? -5.408 16.481 9.813 1.00 59.81 79 PHE A C 1
ATOM 615 O O . PHE A 1 79 ? -4.445 15.773 9.568 1.00 59.81 79 PHE A O 1
ATOM 622 N N . ARG A 1 80 ? -5.341 17.364 10.815 1.00 67.81 80 ARG A N 1
ATOM 623 C CA . ARG A 1 80 ? -4.145 17.461 11.685 1.00 67.81 80 ARG A CA 1
ATOM 624 C C . ARG A 1 80 ? -4.227 16.580 12.923 1.00 67.81 80 ARG A C 1
ATOM 626 O O . ARG A 1 80 ? -3.252 16.471 13.667 1.00 67.81 80 ARG A O 1
ATOM 633 N N . GLU A 1 81 ? -5.379 15.964 13.142 1.00 81.12 81 GLU A N 1
ATOM 634 C CA . GLU A 1 81 ? -5.631 15.156 14.317 1.00 81.12 81 GLU A CA 1
ATOM 635 C C . GLU A 1 81 ? -4.822 13.855 14.280 1.00 81.12 81 GLU A C 1
ATOM 637 O O . GLU A 1 81 ? -4.688 13.183 13.249 1.00 81.12 81 GLU A O 1
ATOM 642 N N . LEU A 1 82 ? -4.285 13.495 15.441 1.00 85.12 82 LEU A N 1
ATOM 643 C CA . LEU A 1 82 ? -3.587 12.241 15.654 1.00 85.12 82 LEU A CA 1
ATOM 644 C C . LEU A 1 82 ? -4.479 11.298 16.451 1.00 85.12 82 LEU A C 1
ATOM 646 O O . LEU A 1 82 ? -5.103 11.692 17.433 1.00 85.12 82 LEU A O 1
ATOM 650 N N . VAL A 1 83 ? -4.490 10.033 16.056 1.00 83.00 83 VAL A N 1
ATOM 651 C CA . VAL A 1 83 ? -5.117 8.966 16.833 1.00 83.00 83 VAL A CA 1
ATOM 652 C C . VAL A 1 83 ? -4.135 8.549 17.922 1.00 83.00 83 VAL A C 1
ATOM 654 O O . VAL A 1 83 ? -2.956 8.308 17.636 1.00 83.00 83 VAL A O 1
ATOM 657 N N . SER A 1 84 ? -4.602 8.504 19.173 1.00 79.19 84 SER A N 1
ATOM 658 C CA . SER A 1 84 ? -3.786 8.033 20.293 1.00 79.19 84 SER A CA 1
ATOM 659 C C . SER A 1 84 ? -3.555 6.527 20.197 1.00 79.19 84 SER A C 1
ATOM 661 O O . SER A 1 84 ? -4.353 5.792 19.616 1.00 79.19 84 SER A O 1
ATOM 663 N N . SER A 1 85 ? -2.473 6.061 20.818 1.00 77.06 85 SER A N 1
ATOM 664 C CA . SER A 1 85 ? -2.098 4.645 20.815 1.00 77.06 85 SER A CA 1
ATOM 665 C C . SER A 1 85 ? -3.211 3.723 21.326 1.00 77.06 85 SER A C 1
ATOM 667 O O . SER A 1 85 ? -3.312 2.596 20.857 1.00 77.06 85 SER A O 1
ATOM 669 N N . ASP A 1 86 ? -4.066 4.200 22.237 1.00 79.12 86 ASP A N 1
ATOM 670 C CA . ASP A 1 86 ? -5.154 3.410 22.833 1.00 79.12 86 ASP A CA 1
ATOM 671 C C . ASP A 1 86 ? -6.230 3.004 21.813 1.00 79.12 86 ASP A C 1
ATOM 673 O O . ASP A 1 86 ? -6.914 1.998 21.987 1.00 79.12 86 ASP A O 1
ATOM 677 N N . ALA A 1 87 ? -6.378 3.778 20.736 1.00 78.88 87 ALA A N 1
ATOM 678 C CA . ALA A 1 87 ? -7.311 3.494 19.650 1.00 78.88 87 ALA A CA 1
ATOM 679 C C . ALA A 1 87 ? -6.679 2.659 18.515 1.00 78.88 87 ALA A C 1
ATOM 681 O O . ALA A 1 87 ? -7.373 2.280 17.574 1.00 78.88 87 ALA A O 1
ATOM 682 N N . ILE A 1 88 ? -5.375 2.361 18.593 1.00 81.38 88 ILE A N 1
ATOM 683 C CA . ILE A 1 88 ? -4.595 1.674 17.553 1.00 81.38 88 ILE A CA 1
ATOM 684 C C . ILE A 1 88 ? -4.214 0.271 18.053 1.00 81.38 88 ILE A C 1
ATOM 686 O O . ILE A 1 88 ? -3.046 -0.043 18.263 1.00 81.38 88 ILE A O 1
ATOM 690 N N . THR A 1 89 ? -5.204 -0.602 18.232 1.00 79.12 89 THR A N 1
ATOM 691 C CA . THR A 1 89 ? -4.984 -1.971 18.745 1.00 79.12 89 THR A CA 1
ATOM 692 C C . THR A 1 89 ? -4.376 -2.919 17.704 1.00 79.12 89 THR A C 1
ATOM 694 O O . THR A 1 89 ? -3.736 -3.910 18.044 1.00 79.12 89 THR A O 1
ATOM 697 N N . SER A 1 90 ? -4.520 -2.619 16.410 1.00 77.69 90 SER A N 1
ATOM 698 C CA . SER A 1 90 ? -4.020 -3.476 15.323 1.00 77.69 90 SER A CA 1
ATOM 699 C C . SER A 1 90 ? -2.497 -3.399 15.115 1.00 77.69 90 SER A C 1
ATOM 701 O O . SER A 1 90 ? -1.955 -4.142 14.293 1.00 77.69 90 SER A O 1
ATOM 703 N N . PHE A 1 91 ? -1.791 -2.513 15.833 1.00 83.19 91 PHE A N 1
ATOM 704 C CA . PHE A 1 91 ? -0.371 -2.215 15.606 1.00 83.19 91 PHE A CA 1
ATOM 705 C C . PHE A 1 91 ? 0.498 -2.237 16.873 1.00 83.19 91 PHE A C 1
ATOM 707 O O . PHE A 1 91 ? 1.552 -1.603 16.899 1.00 83.19 91 PHE A O 1
ATOM 714 N N . ASP A 1 92 ? 0.130 -3.023 17.888 1.00 82.50 92 ASP A N 1
ATOM 715 C CA . ASP A 1 92 ? 0.898 -3.156 19.142 1.00 82.50 92 ASP A CA 1
ATOM 716 C C . ASP A 1 92 ? 2.384 -3.505 18.922 1.00 82.50 92 ASP A C 1
ATOM 718 O O . ASP A 1 92 ? 3.249 -3.143 19.718 1.00 82.50 92 ASP A O 1
ATOM 722 N N . PHE A 1 93 ? 2.706 -4.169 17.805 1.00 85.81 93 PHE A N 1
ATOM 723 C CA . PHE A 1 93 ? 4.078 -4.513 17.421 1.00 85.81 93 PHE A CA 1
ATOM 724 C C . PHE A 1 93 ? 4.965 -3.302 17.079 1.00 85.81 93 PHE A C 1
ATOM 726 O O . PHE A 1 93 ? 6.185 -3.452 17.007 1.00 85.81 93 PHE A O 1
ATOM 733 N N . LEU A 1 94 ? 4.383 -2.123 16.832 1.00 84.94 94 LEU A N 1
ATOM 734 C CA . LEU A 1 94 ? 5.130 -0.884 16.595 1.00 84.94 94 LEU A CA 1
ATOM 735 C C . LEU A 1 94 ? 5.658 -0.270 17.899 1.00 84.94 94 LEU A C 1
ATOM 737 O O . LEU A 1 94 ? 6.636 0.480 17.868 1.00 84.94 94 LEU A O 1
ATOM 741 N N . CYS A 1 95 ? 5.040 -0.592 19.037 1.00 85.38 95 CYS A N 1
ATOM 742 C CA . CYS A 1 95 ? 5.469 -0.112 20.341 1.00 85.38 95 CYS A CA 1
ATOM 743 C C . CYS A 1 95 ? 6.697 -0.895 20.826 1.00 85.38 95 CYS A C 1
ATOM 745 O O . CYS A 1 95 ? 6.787 -2.118 20.720 1.00 85.38 95 CYS A O 1
ATOM 747 N N . THR A 1 96 ? 7.661 -0.187 21.407 1.00 85.62 96 THR A N 1
ATOM 748 C CA . THR A 1 96 ? 8.848 -0.783 22.029 1.00 85.62 96 THR A CA 1
ATOM 749 C C . THR A 1 96 ? 8.889 -0.452 23.514 1.00 85.62 96 THR A C 1
ATOM 751 O O . THR A 1 96 ? 8.177 0.426 23.995 1.00 85.62 96 THR A O 1
ATOM 754 N N . LYS A 1 97 ? 9.781 -1.108 24.268 1.00 85.00 97 LYS A N 1
ATOM 755 C CA . LYS A 1 97 ? 9.969 -0.802 25.698 1.00 85.00 97 LYS A CA 1
ATOM 756 C C . LYS A 1 97 ? 10.321 0.668 25.958 1.00 85.00 97 LYS A C 1
ATOM 758 O O . LYS A 1 97 ? 10.021 1.172 27.031 1.00 85.00 97 LYS A O 1
ATOM 763 N N . SER A 1 98 ? 10.981 1.326 25.004 1.00 88.69 98 SER A N 1
ATOM 764 C CA . SER A 1 98 ? 11.359 2.738 25.094 1.00 88.69 98 SER A CA 1
ATOM 765 C C . SER A 1 98 ? 10.342 3.684 24.449 1.00 88.69 98 SER A C 1
ATOM 767 O O . SER A 1 98 ? 10.348 4.861 24.779 1.00 88.69 98 SER A O 1
ATOM 769 N N . ASN A 1 99 ? 9.488 3.186 23.546 1.00 84.69 99 ASN A N 1
ATOM 770 C CA . ASN A 1 99 ? 8.438 3.944 22.864 1.00 84.69 99 ASN A CA 1
ATOM 771 C C . ASN A 1 99 ? 7.121 3.182 23.009 1.00 84.69 99 ASN A C 1
ATOM 773 O O . ASN A 1 99 ? 6.740 2.404 22.136 1.00 84.69 99 ASN A O 1
ATOM 777 N N . SER A 1 100 ? 6.465 3.363 24.151 1.00 82.81 100 SER A N 1
ATOM 778 C CA . SER A 1 100 ? 5.259 2.618 24.518 1.00 82.81 100 SER A CA 1
ATOM 779 C C . SER A 1 100 ? 3.985 3.127 23.843 1.00 82.81 100 SER A C 1
ATOM 781 O O . SER A 1 100 ? 2.923 2.559 24.071 1.00 82.81 100 SER A O 1
ATOM 783 N N . SER A 1 101 ? 4.069 4.209 23.069 1.00 85.31 101 SER A N 1
ATOM 784 C CA . SER A 1 101 ? 2.937 4.790 22.358 1.00 85.31 101 SER A CA 1
ATOM 785 C C . SER A 1 101 ? 3.325 5.185 20.940 1.00 85.31 101 SER A C 1
ATOM 787 O O . SER A 1 101 ? 4.439 5.643 20.674 1.00 85.31 101 SER A O 1
ATOM 789 N N . VAL A 1 102 ? 2.369 5.021 20.031 1.00 85.75 102 VAL A N 1
ATOM 790 C CA . VAL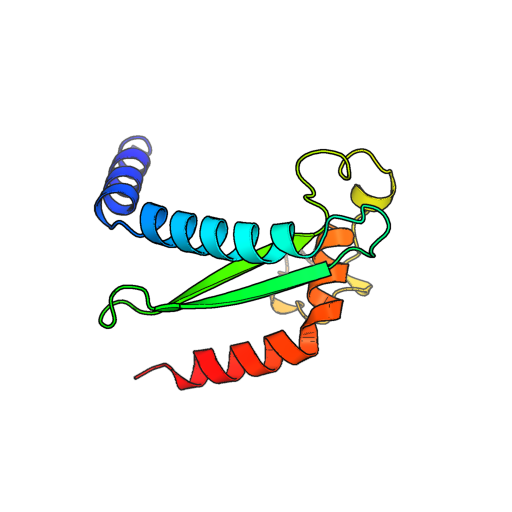 A 1 102 ? 2.447 5.499 18.652 1.00 85.75 102 VAL A CA 1
ATOM 791 C C . VAL A 1 102 ? 1.273 6.437 18.402 1.00 85.75 102 VAL A C 1
ATOM 793 O O . VAL A 1 102 ? 0.200 6.296 18.988 1.00 85.75 102 VAL A O 1
ATOM 796 N N . SER A 1 103 ? 1.487 7.424 17.541 1.00 87.06 103 SER A N 1
ATOM 797 C CA . SER A 1 103 ? 0.430 8.304 17.060 1.00 87.06 103 SER A CA 1
ATOM 798 C C . SER A 1 103 ? 0.427 8.282 15.543 1.00 87.06 103 SER A C 1
ATOM 800 O O . SER A 1 103 ? 1.470 8.455 14.912 1.00 87.06 103 SER A O 1
ATOM 802 N N . LEU A 1 104 ? -0.745 8.041 14.963 1.00 86.69 104 LEU A N 1
ATOM 803 C CA . LEU A 1 104 ? -0.946 8.012 13.518 1.00 86.69 104 LEU A CA 1
ATOM 804 C C . LEU A 1 104 ? -1.860 9.155 13.105 1.00 86.69 104 LEU A C 1
ATOM 806 O O . LEU A 1 104 ? -2.730 9.581 13.860 1.00 86.69 104 LEU A O 1
ATOM 810 N N . HIS A 1 105 ? -1.679 9.627 11.880 1.00 86.00 105 HIS A N 1
ATOM 811 C CA . HIS A 1 105 ? -2.567 10.613 11.286 1.00 86.00 105 HIS A CA 1
ATOM 812 C C . HIS A 1 105 ? -3.992 10.053 11.192 1.00 86.00 105 HIS A C 1
ATOM 814 O O . HIS A 1 105 ? -4.202 9.007 10.571 1.00 86.00 105 HIS A O 1
ATOM 820 N N . LYS A 1 106 ? -4.979 10.761 11.754 1.00 83.06 106 LYS A N 1
ATOM 821 C CA . LYS A 1 106 ? -6.357 10.266 11.875 1.00 83.06 106 LYS A CA 1
ATOM 822 C C . LYS A 1 106 ? -6.982 9.919 10.538 1.00 83.06 106 LYS A C 1
ATOM 824 O O . LYS A 1 106 ? -7.410 8.789 10.372 1.00 83.06 106 LYS A O 1
ATOM 829 N N . ALA A 1 107 ? -6.923 10.814 9.552 1.00 79.19 107 ALA A N 1
ATOM 830 C CA . ALA A 1 107 ? -7.496 10.523 8.235 1.00 79.19 107 ALA A CA 1
ATOM 831 C C . ALA A 1 107 ? -6.895 9.272 7.559 1.00 79.19 107 ALA A C 1
ATOM 833 O O . ALA A 1 107 ? -7.626 8.469 6.983 1.00 79.19 107 ALA A O 1
ATOM 834 N N . ALA A 1 108 ? -5.575 9.068 7.661 1.00 82.94 108 ALA A N 1
ATOM 835 C CA . ALA A 1 108 ? -4.923 7.878 7.117 1.00 82.94 108 ALA A CA 1
ATOM 836 C C . ALA A 1 108 ? -5.353 6.607 7.866 1.00 82.94 108 ALA A C 1
ATOM 838 O O . ALA A 1 108 ? -5.624 5.585 7.240 1.00 82.94 108 ALA A O 1
ATOM 839 N N . PHE A 1 109 ? -5.463 6.679 9.196 1.00 85.88 109 PHE A N 1
ATOM 840 C CA . PHE A 1 109 ? -5.939 5.563 10.009 1.00 85.88 109 PHE A CA 1
ATOM 841 C C . PHE A 1 109 ? -7.416 5.241 9.745 1.00 85.88 109 PHE A C 1
ATOM 843 O O . PHE A 1 109 ? -7.770 4.076 9.611 1.00 85.88 109 PHE A O 1
ATOM 850 N N . THR A 1 110 ? -8.272 6.252 9.592 1.00 83.81 110 THR A N 1
ATOM 851 C CA . THR A 1 110 ? -9.690 6.080 9.252 1.00 83.81 110 THR A CA 1
ATOM 852 C C . THR A 1 110 ? -9.867 5.419 7.885 1.00 83.81 110 THR A C 1
ATOM 854 O O . THR A 1 110 ? -10.684 4.510 7.765 1.00 83.81 110 THR A O 1
ATOM 857 N N . LEU A 1 111 ? -9.080 5.807 6.872 1.00 84.88 111 LEU A N 1
ATOM 858 C CA . LEU A 1 111 ? -9.072 5.113 5.576 1.00 84.88 111 LEU A CA 1
ATOM 859 C C . LEU A 1 111 ? -8.592 3.669 5.683 1.00 84.88 111 LEU A C 1
ATOM 861 O O . LEU A 1 111 ? -9.126 2.782 5.027 1.00 84.88 111 LEU A O 1
ATOM 865 N N . PHE A 1 112 ? -7.554 3.429 6.480 1.00 87.81 112 PHE A N 1
ATOM 866 C CA . PHE A 1 112 ? -7.066 2.076 6.696 1.00 87.81 112 PHE A CA 1
ATOM 867 C C . PHE A 1 112 ? -8.150 1.205 7.346 1.00 87.81 112 PHE A C 1
ATOM 869 O O . PHE A 1 112 ? -8.423 0.107 6.868 1.00 87.81 112 PHE A O 1
ATOM 876 N N . ALA A 1 113 ? -8.803 1.721 8.391 1.00 86.69 113 ALA A N 1
ATOM 877 C CA . ALA A 1 113 ? -9.872 1.029 9.101 1.00 86.69 113 ALA A CA 1
ATOM 878 C C . ALA A 1 113 ? -11.092 0.767 8.203 1.00 86.69 113 ALA A C 1
ATOM 880 O O . ALA A 1 113 ? -11.689 -0.304 8.285 1.00 86.69 113 ALA A O 1
ATOM 881 N N . SER A 1 114 ? -11.446 1.692 7.300 1.00 85.69 114 SER A N 1
ATOM 882 C CA . SER A 1 114 ? -12.564 1.477 6.369 1.00 85.69 114 SER A CA 1
ATOM 883 C C . SER A 1 114 ? -12.300 0.364 5.349 1.00 85.69 114 SER A C 1
ATOM 885 O O . SER A 1 114 ? -13.250 -0.252 4.870 1.00 85.69 114 SER A O 1
ATOM 887 N N . LEU A 1 115 ? -11.029 0.060 5.065 1.00 88.69 115 LEU A N 1
ATOM 888 C CA . LEU A 1 115 ? -10.600 -1.004 4.154 1.00 88.69 115 LEU A CA 1
ATOM 889 C C . LEU A 1 115 ? -10.135 -2.284 4.868 1.00 88.69 115 LEU A C 1
ATOM 891 O O . LEU A 1 115 ? -9.660 -3.205 4.203 1.00 88.69 115 LEU A O 1
ATOM 895 N N . GLU A 1 116 ? -10.253 -2.387 6.195 1.00 89.00 116 GLU A N 1
ATOM 896 C CA . GLU A 1 116 ? -9.621 -3.458 6.984 1.00 89.00 116 GLU A CA 1
ATOM 897 C C . GLU A 1 116 ? -9.981 -4.871 6.489 1.00 89.00 116 GLU A C 1
ATOM 899 O O . GLU A 1 116 ? -9.104 -5.726 6.339 1.00 89.00 116 GLU A O 1
ATOM 904 N N . ASN A 1 117 ? -11.253 -5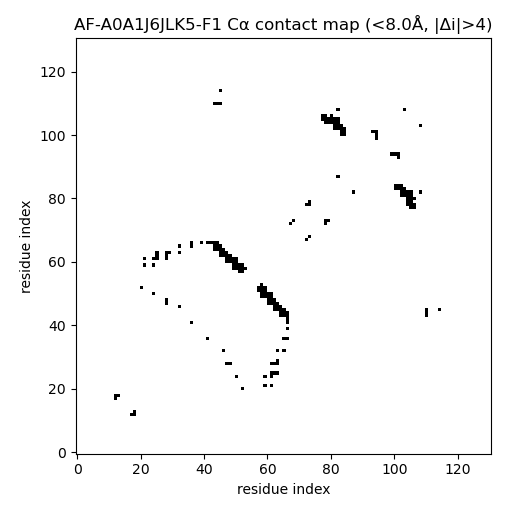.106 6.155 1.00 89.38 117 ASN A N 1
ATOM 905 C CA . ASN A 1 117 ? -11.715 -6.396 5.636 1.00 89.38 117 ASN A CA 1
ATOM 906 C C . ASN A 1 117 ? -11.064 -6.748 4.289 1.00 89.38 117 ASN A C 1
ATOM 908 O O . ASN A 1 117 ? -10.591 -7.870 4.096 1.00 89.38 117 ASN A O 1
ATOM 912 N N . GLU A 1 118 ? -11.009 -5.789 3.365 1.00 90.69 118 GLU A N 1
ATOM 913 C CA . GLU A 1 118 ? -10.403 -5.977 2.045 1.00 90.69 118 GLU A CA 1
ATOM 914 C C . GLU A 1 118 ? -8.890 -6.180 2.159 1.00 90.69 118 GLU A C 1
ATOM 916 O O . GLU A 1 118 ? -8.323 -7.070 1.524 1.00 90.69 118 GLU A O 1
ATOM 921 N N . LEU A 1 119 ? -8.240 -5.410 3.033 1.00 90.62 119 LEU A N 1
ATOM 922 C CA . LEU A 1 119 ? -6.813 -5.519 3.315 1.00 90.62 119 LEU A CA 1
ATOM 923 C C . LEU A 1 119 ? -6.451 -6.848 3.983 1.00 90.62 119 LEU A C 1
ATOM 925 O O . LEU A 1 119 ? -5.383 -7.394 3.711 1.00 90.62 119 LEU A O 1
ATOM 929 N N . SER A 1 120 ? -7.329 -7.401 4.820 1.00 89.94 120 SER A N 1
ATOM 930 C CA . SER A 1 120 ? -7.147 -8.728 5.415 1.00 89.94 120 SER A CA 1
ATOM 931 C C . SER A 1 120 ? -7.159 -9.831 4.349 1.00 89.94 120 SER A C 1
ATOM 933 O O . SER A 1 120 ? -6.280 -10.699 4.333 1.00 89.94 120 SER A O 1
ATOM 935 N N . LEU A 1 121 ? -8.090 -9.752 3.390 1.00 89.94 121 LEU A N 1
ATOM 936 C CA . LEU A 1 121 ? -8.138 -10.663 2.242 1.00 89.94 121 LEU A CA 1
ATOM 937 C C . LEU A 1 121 ? -6.899 -10.512 1.352 1.00 89.94 121 LEU A C 1
ATOM 939 O O . LEU A 1 121 ? -6.262 -11.509 1.007 1.00 89.94 121 LEU A O 1
ATOM 943 N N . LEU A 1 122 ? -6.512 -9.274 1.040 1.00 89.75 122 LEU A N 1
ATOM 944 C CA . LEU A 1 122 ? -5.311 -8.978 0.262 1.00 89.75 122 LEU A CA 1
ATOM 945 C C . LEU A 1 122 ? -4.047 -9.502 0.954 1.00 89.75 122 LEU A C 1
ATOM 947 O O . LEU A 1 122 ? -3.192 -10.112 0.317 1.00 89.75 122 LEU A O 1
ATOM 951 N N . LYS A 1 123 ? -3.937 -9.334 2.276 1.00 88.88 123 LYS A N 1
ATOM 952 C CA . LYS A 1 123 ? -2.838 -9.885 3.078 1.00 88.88 123 LYS A CA 1
ATOM 953 C C . LYS A 1 123 ? -2.767 -11.404 2.945 1.00 88.88 123 LYS A C 1
ATOM 955 O O . LYS A 1 123 ? -1.667 -11.941 2.821 1.00 88.88 123 LYS A O 1
ATOM 960 N N . HIS A 1 124 ? -3.908 -12.093 2.955 1.00 86.62 124 HIS A N 1
ATOM 961 C CA . HIS A 1 124 ? -3.943 -13.539 2.746 1.00 86.62 124 HIS A CA 1
ATOM 962 C C . HIS A 1 124 ? -3.458 -13.918 1.341 1.00 86.62 124 HIS A C 1
ATOM 964 O O . HIS A 1 124 ? -2.596 -14.785 1.212 1.00 86.62 124 HIS A O 1
ATOM 970 N N . GLN A 1 125 ? -3.916 -13.210 0.305 1.00 82.62 125 GLN A N 1
ATOM 971 C CA . GLN A 1 125 ? -3.461 -13.415 -1.074 1.00 82.62 125 GLN A CA 1
ATOM 972 C C . GLN A 1 125 ? -1.946 -13.213 -1.216 1.00 82.62 125 GLN A C 1
ATOM 974 O O . GLN A 1 125 ? -1.260 -14.087 -1.736 1.00 82.62 125 GLN A O 1
ATOM 979 N N . VAL A 1 126 ? -1.397 -12.117 -0.685 1.00 81.00 126 VAL A N 1
ATOM 980 C CA . VAL A 1 126 ? 0.050 -11.833 -0.715 1.00 81.00 126 VAL A CA 1
ATOM 981 C C . VAL A 1 126 ? 0.847 -12.875 0.070 1.00 81.00 126 VAL A C 1
ATOM 983 O O . VAL A 1 126 ? 1.928 -13.279 -0.353 1.00 81.00 126 VAL A O 1
ATOM 986 N N . HIS A 1 127 ? 0.326 -13.343 1.207 1.00 75.31 127 HIS A N 1
ATOM 987 C CA . HIS A 1 127 ? 0.977 -14.389 1.993 1.00 75.31 127 HIS A CA 1
ATOM 988 C C . HIS A 1 127 ? 1.014 -15.734 1.247 1.00 75.31 127 HIS A C 1
ATOM 990 O O . HIS A 1 127 ? 2.002 -16.458 1.347 1.00 75.31 127 HIS A O 1
ATOM 996 N N . CYS A 1 128 ? -0.032 -16.051 0.480 1.00 61.91 128 CYS A N 1
ATOM 997 C CA . CYS A 1 128 ? -0.128 -17.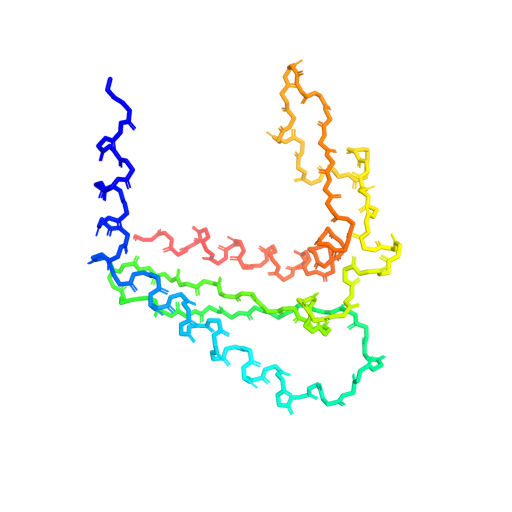264 -0.333 1.00 61.91 128 CYS A CA 1
ATOM 998 C C . CYS A 1 128 ? 0.610 -17.176 -1.682 1.00 61.91 128 CYS A C 1
ATOM 1000 O O . CYS A 1 128 ? 0.908 -18.214 -2.261 1.00 61.91 128 CYS A O 1
ATOM 1002 N N . LEU A 1 129 ? 0.939 -15.973 -2.165 1.00 58.28 129 LEU A N 1
ATOM 1003 C CA . LEU A 1 129 ? 1.707 -15.733 -3.398 1.00 58.28 129 LEU A CA 1
ATOM 1004 C C . LEU A 1 129 ? 3.228 -15.931 -3.241 1.00 58.28 129 LEU A C 1
ATOM 1006 O O . LEU A 1 129 ? 3.972 -15.732 -4.198 1.00 58.28 129 LEU A O 1
ATOM 1010 N N . LYS A 1 130 ? 3.714 -16.343 -2.062 1.00 47.22 130 LYS A N 1
ATOM 1011 C CA . LYS A 1 130 ? 5.100 -16.800 -1.887 1.00 47.22 130 LYS A CA 1
ATOM 1012 C C . LYS A 1 130 ? 5.269 -18.213 -2.473 1.00 47.22 130 LYS A C 1
ATOM 1014 O O . LYS A 1 130 ? 5.107 -19.192 -1.745 1.00 47.22 130 LYS A O 1
ATOM 1019 N N . LEU A 1 131 ? 5.599 -18.297 -3.764 1.00 39.16 131 LEU A N 1
ATOM 1020 C CA . LEU A 1 131 ? 6.273 -19.443 -4.394 1.00 39.16 131 LEU A CA 1
ATOM 1021 C C . LEU A 1 131 ? 7.723 -19.068 -4.704 1.00 39.16 131 LEU A C 1
ATOM 1023 O O . LEU A 1 131 ? 7.927 -17.974 -5.275 1.00 39.16 131 LEU A O 1
#

Solvent-accessible surface area (backbone atoms only — not comparable to full-atom values): 8056 Å² total; per-residue (Å²): 140,81,76,63,60,57,58,55,52,49,49,53,48,65,74,61,49,54,61,58,55,52,49,52,48,37,55,50,53,42,51,65,49,55,76,70,59,83,55,92,84,58,74,80,45,70,49,72,48,80,39,85,35,68,89,92,77,47,71,45,76,32,73,45,59,37,68,64,56,89,79,70,50,73,75,43,73,70,50,72,37,64,39,55,41,89,80,44,74,94,49,62,85,76,42,42,98,90,40,78,65,53,74,46,52,31,57,63,50,52,50,49,61,77,38,42,70,61,50,52,53,51,49,51,52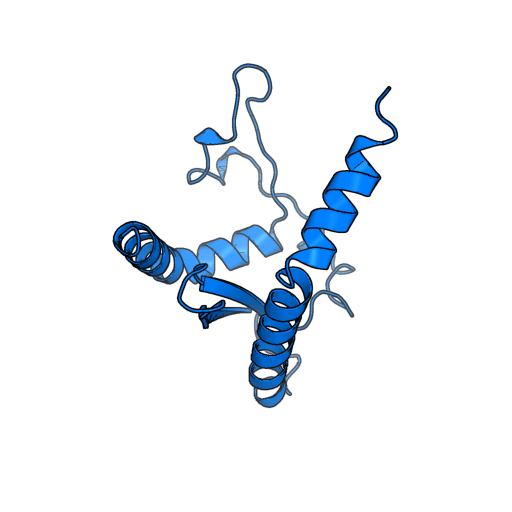,59,64,68,64,72,124

InterPro domains:
  IPR044603 Senescence-associated carboxylesterase 101-like [PTHR46898] (3-126)

Radius of gyration: 18.08 Å; Cα contacts (8 Å, |Δi|>4): 103; chains: 1; bounding box: 51×42×40 Å

Organism: Nicotiana attenuata (NCBI:txid49451)

Foldseek 3Di:
DPPVVVVVVVCVVVVVCPVVVLVVQQVVVVVVVVVPPPDLPDDKEKDWDWACDPVVPGIHIYMDIPPPCPPPPCPPPLQQDWDKQVVVPVPCVVADPVRNIDIDGPSVVVNCVVCVVVVVVVVVVVVVPPD